Protein AF-A0A9N9DTC1-F1 (afdb_monomer_lite)

Sequence (85 aa):
YIPREEREKRLRQWAIDYGEDPDKFMTIYRDRIMSDADIIDFARDQNLDPEELMDMSRRERLISEDIYLREWEDEGIPRSYVYNG

pLDDT: mean 75.12, std 8.97, range [50.34, 93.06]

Foldseek 3Di:
DQDPVNVLVVQLVVCVVVVHHSVVSVVVLVVVLVVLLVLVVVCVVVVHDSVVVDPDDPVVSVVSVVVNQVVCVVVVHHSCVVVVD

Radius of gyration: 13.86 Å; chains: 1; bounding box: 35×18×36 Å

Secondary structure (DSSP, 8-state):
---HHHHHHHHHHHHHHTT--HHHHHHHHHHHHHHHHHHHHHHHHHT--HHHH--S-HHHHHHHHHHHHHHHHHTT--HHHHHH-

Structure (mmCIF, N/CA/C/O backbone):
data_AF-A0A9N9DTC1-F1
#
_entry.id   AF-A0A9N9DTC1-F1
#
loop_
_atom_site.group_PDB
_atom_site.id
_atom_site.type_symbol
_atom_site.label_atom_id
_atom_site.label_alt_id
_atom_site.label_comp_id
_atom_site.label_asym_id
_atom_site.label_entity_id
_atom_site.label_seq_id
_atom_site.pdbx_PDB_ins_code
_atom_site.Cartn_x
_atom_site.Cartn_y
_atom_site.Cartn_z
_atom_site.occupancy
_atom_site.B_iso_or_equiv
_atom_site.auth_seq_id
_atom_site.auth_comp_id
_atom_site.auth_asym_id
_atom_site.auth_atom_id
_atom_site.pdbx_PDB_model_num
ATOM 1 N N . TYR A 1 1 ? 11.549 -10.566 8.978 1.00 58.31 1 TYR A N 1
ATOM 2 C CA . TYR A 1 1 ? 11.452 -9.109 8.795 1.00 58.31 1 TYR A CA 1
ATOM 3 C C . TYR A 1 1 ? 12.174 -8.758 7.503 1.00 58.31 1 TYR A C 1
ATOM 5 O O . TYR A 1 1 ? 13.326 -9.145 7.359 1.00 58.31 1 TYR A O 1
ATOM 13 N N . ILE A 1 2 ? 11.482 -8.164 6.530 1.00 65.50 2 ILE A N 1
ATOM 14 C CA . ILE A 1 2 ? 12.112 -7.640 5.309 1.00 65.50 2 ILE A CA 1
ATOM 15 C C . ILE A 1 2 ? 12.108 -6.117 5.475 1.00 65.50 2 ILE A C 1
ATOM 17 O O . ILE A 1 2 ? 11.007 -5.570 5.597 1.00 65.50 2 ILE A O 1
ATOM 21 N N . PRO A 1 3 ? 13.281 -5.458 5.516 1.00 76.38 3 PRO A N 1
ATOM 22 C CA . PRO A 1 3 ? 13.370 -4.008 5.672 1.00 76.38 3 PRO A CA 1
ATOM 23 C C . PRO A 1 3 ? 12.589 -3.276 4.580 1.00 76.38 3 PRO A C 1
ATOM 25 O O . PRO A 1 3 ? 12.511 -3.766 3.450 1.00 76.38 3 PRO A O 1
ATOM 28 N N . ARG A 1 4 ? 12.048 -2.096 4.896 1.00 73.00 4 ARG A N 1
ATOM 29 C CA . ARG A 1 4 ? 11.304 -1.248 3.952 1.00 73.00 4 ARG A CA 1
ATOM 30 C C . ARG A 1 4 ? 12.010 -1.093 2.602 1.00 73.00 4 ARG A C 1
ATOM 32 O O . ARG A 1 4 ? 11.401 -1.353 1.569 1.00 73.00 4 ARG A O 1
ATOM 39 N N . GLU A 1 5 ? 13.300 -0.762 2.618 1.00 78.00 5 GLU A N 1
ATOM 40 C CA . GLU A 1 5 ? 14.110 -0.592 1.402 1.00 78.00 5 GLU A CA 1
ATOM 41 C C . GLU A 1 5 ? 14.116 -1.844 0.515 1.00 78.00 5 GLU A C 1
ATOM 43 O O . GLU A 1 5 ? 13.994 -1.759 -0.706 1.00 78.00 5 GLU A O 1
ATOM 48 N N . GLU A 1 6 ? 14.194 -3.026 1.123 1.00 77.88 6 GLU A N 1
ATOM 49 C CA . GLU A 1 6 ? 14.213 -4.301 0.408 1.00 77.88 6 GLU A CA 1
ATOM 50 C C . GLU A 1 6 ? 12.829 -4.638 -0.180 1.00 77.88 6 GLU A C 1
ATOM 52 O O . GLU A 1 6 ? 12.741 -5.273 -1.233 1.00 77.88 6 GLU A O 1
ATOM 57 N N . ARG A 1 7 ? 11.734 -4.178 0.446 1.00 75.56 7 ARG A N 1
ATOM 58 C CA . ARG A 1 7 ? 10.377 -4.290 -0.122 1.00 75.56 7 ARG A CA 1
ATOM 59 C C . ARG A 1 7 ? 10.192 -3.350 -1.309 1.00 75.56 7 ARG A C 1
ATOM 61 O O . ARG A 1 7 ? 9.768 -3.799 -2.371 1.00 75.56 7 ARG A O 1
ATOM 68 N N . GLU A 1 8 ? 10.543 -2.074 -1.148 1.00 82.62 8 GLU A N 1
ATOM 69 C CA . GLU A 1 8 ? 10.434 -1.072 -2.215 1.00 82.62 8 GLU A CA 1
ATOM 70 C C . GLU A 1 8 ? 11.278 -1.473 -3.431 1.00 82.62 8 GLU A C 1
ATOM 72 O O . GLU A 1 8 ? 10.821 -1.371 -4.568 1.00 82.62 8 GLU A O 1
ATOM 77 N N . LYS A 1 9 ? 12.475 -2.029 -3.208 1.00 86.88 9 LYS A N 1
ATOM 78 C CA . LYS A 1 9 ? 13.328 -2.554 -4.280 1.00 86.88 9 LYS A CA 1
ATOM 79 C C . LYS A 1 9 ? 12.669 -3.697 -5.054 1.00 86.88 9 LYS A C 1
ATOM 81 O O . LYS A 1 9 ? 12.772 -3.731 -6.276 1.00 86.88 9 LYS A O 1
ATOM 86 N N . ARG A 1 10 ? 11.973 -4.616 -4.375 1.00 84.62 10 ARG A N 1
ATOM 87 C CA . ARG A 1 10 ? 11.245 -5.719 -5.032 1.00 84.62 10 ARG A CA 1
ATOM 88 C C . ARG A 1 10 ? 10.053 -5.226 -5.843 1.00 84.62 10 ARG A C 1
ATOM 90 O O . ARG A 1 10 ? 9.844 -5.726 -6.940 1.00 84.62 10 ARG A O 1
ATOM 97 N N . LEU A 1 11 ? 9.305 -4.249 -5.333 1.00 81.69 11 LEU A N 1
ATOM 98 C CA . LEU A 1 11 ? 8.182 -3.638 -6.052 1.00 81.69 11 LEU A CA 1
ATOM 99 C C . LEU A 1 11 ? 8.658 -2.872 -7.289 1.00 81.69 11 LEU A C 1
ATOM 101 O O . LEU A 1 11 ? 8.110 -3.045 -8.372 1.00 81.69 11 LEU A O 1
ATOM 105 N N . ARG A 1 12 ? 9.738 -2.096 -7.152 1.00 87.69 12 ARG A N 1
ATOM 106 C CA . ARG A 1 12 ? 10.391 -1.426 -8.284 1.00 87.69 12 ARG A CA 1
ATOM 107 C C . ARG A 1 12 ? 10.902 -2.432 -9.315 1.00 87.69 12 ARG A C 1
ATOM 109 O O . ARG A 1 12 ? 10.717 -2.212 -10.503 1.00 87.69 12 ARG A O 1
ATOM 116 N N . GLN A 1 13 ? 11.503 -3.543 -8.881 1.00 86.69 13 GLN A N 1
ATOM 117 C CA . GLN A 1 13 ? 11.937 -4.605 -9.794 1.00 86.69 13 GLN A CA 1
ATOM 118 C C . GLN A 1 13 ? 10.750 -5.254 -10.514 1.00 86.69 13 GLN A C 1
ATOM 120 O O . GLN A 1 13 ? 10.824 -5.470 -11.716 1.00 86.69 13 GLN A O 1
ATOM 125 N N . TRP A 1 14 ? 9.644 -5.501 -9.809 1.00 84.44 14 TRP A N 1
ATOM 126 C CA . TRP A 1 14 ? 8.418 -6.005 -10.422 1.00 84.44 14 TRP A CA 1
ATOM 127 C C . TRP A 1 14 ? 7.900 -5.044 -11.497 1.00 84.44 14 TRP A C 1
ATOM 129 O O . TRP A 1 14 ? 7.597 -5.483 -12.597 1.00 84.44 14 TRP A O 1
ATOM 139 N N . ALA A 1 15 ? 7.878 -3.733 -11.239 1.00 82.62 15 ALA A N 1
ATOM 140 C CA . ALA A 1 15 ? 7.488 -2.754 -12.254 1.00 82.62 15 ALA A CA 1
ATOM 141 C C . ALA A 1 15 ? 8.358 -2.869 -13.522 1.00 82.62 15 ALA A C 1
ATOM 143 O O . ALA A 1 15 ? 7.823 -2.969 -14.624 1.00 82.62 15 ALA A O 1
ATOM 144 N N . ILE A 1 16 ? 9.684 -2.976 -13.362 1.00 90.31 16 ILE A N 1
ATOM 145 C CA . ILE A 1 16 ? 10.625 -3.175 -14.480 1.00 90.31 16 ILE A CA 1
ATOM 146 C C . ILE A 1 16 ? 10.314 -4.463 -15.248 1.00 90.31 16 ILE A C 1
ATOM 148 O O . ILE A 1 16 ? 10.247 -4.442 -16.477 1.00 90.31 16 ILE A O 1
ATOM 152 N N . ASP A 1 17 ? 10.117 -5.574 -14.538 1.00 88.75 17 ASP A N 1
ATOM 153 C CA . ASP A 1 17 ? 9.884 -6.893 -15.137 1.00 88.75 17 ASP A CA 1
ATOM 154 C C . ASP A 1 17 ? 8.602 -6.926 -15.992 1.00 88.75 17 ASP A C 1
ATOM 156 O O . ASP A 1 17 ? 8.505 -7.711 -16.937 1.00 88.75 17 ASP A O 1
ATOM 160 N N . TYR A 1 18 ? 7.638 -6.055 -15.686 1.00 85.31 18 TYR A N 1
ATOM 161 C CA . TYR A 1 18 ? 6.366 -5.920 -16.399 1.00 85.31 18 TYR A CA 1
ATOM 162 C C . TYR A 1 18 ? 6.340 -4.731 -17.376 1.00 85.31 18 TYR A C 1
ATOM 164 O O . TYR A 1 18 ? 5.316 -4.480 -18.008 1.00 85.31 18 TYR A O 1
ATOM 172 N N . GLY A 1 19 ? 7.469 -4.035 -17.559 1.00 87.88 19 GLY A N 1
ATOM 173 C CA . GLY A 1 19 ? 7.597 -2.919 -18.501 1.00 87.88 19 GLY A CA 1
ATOM 174 C C . GLY A 1 19 ? 6.938 -1.617 -18.039 1.00 87.88 19 GLY A C 1
ATOM 175 O O . GLY A 1 19 ? 6.719 -0.724 -18.857 1.00 87.88 19 GLY A O 1
ATOM 176 N N . GLU A 1 20 ? 6.629 -1.504 -16.751 1.00 86.31 20 GLU A N 1
ATOM 177 C CA . GLU A 1 20 ? 6.110 -0.293 -16.121 1.00 86.31 20 GLU A CA 1
ATOM 178 C C . GLU A 1 20 ? 7.258 0.612 -15.652 1.00 86.31 20 GLU A C 1
ATOM 180 O O . GLU A 1 20 ? 8.348 0.154 -15.294 1.00 86.31 20 GLU A O 1
ATOM 185 N N . ASP A 1 21 ? 7.008 1.922 -15.613 1.00 93.06 21 ASP A N 1
ATOM 186 C CA . ASP A 1 21 ? 7.950 2.865 -15.010 1.00 93.06 21 ASP A CA 1
ATOM 187 C C . ASP A 1 21 ? 7.964 2.665 -13.480 1.00 93.06 21 ASP A C 1
ATOM 189 O O . ASP A 1 21 ? 6.909 2.788 -12.850 1.00 93.06 21 ASP A O 1
ATOM 193 N N . PRO A 1 22 ? 9.119 2.364 -12.855 1.00 87.81 22 PRO A N 1
ATOM 194 C CA . PRO A 1 22 ? 9.165 2.021 -11.438 1.00 87.81 22 PRO A CA 1
ATOM 195 C C . PRO A 1 22 ? 8.765 3.175 -10.526 1.00 87.81 22 PRO A C 1
ATOM 197 O O . PRO A 1 22 ? 8.159 2.938 -9.486 1.00 87.81 22 PRO A O 1
ATOM 200 N N . ASP A 1 23 ? 9.110 4.415 -10.873 1.00 88.81 23 ASP A N 1
ATOM 201 C CA . ASP A 1 23 ? 8.802 5.569 -10.030 1.00 88.81 23 ASP A CA 1
ATOM 202 C C . ASP A 1 23 ? 7.313 5.912 -10.126 1.00 88.81 23 ASP A C 1
ATOM 204 O O . ASP A 1 23 ? 6.651 6.069 -9.099 1.00 88.81 23 ASP A O 1
ATOM 208 N N . LYS A 1 24 ? 6.755 5.914 -11.341 1.00 84.69 24 LYS A N 1
ATOM 209 C CA . LYS A 1 24 ? 5.318 6.087 -11.581 1.00 84.69 24 LYS A CA 1
ATOM 210 C C . LYS A 1 24 ? 4.503 4.969 -10.934 1.00 84.69 24 LYS A C 1
ATOM 212 O O . LYS A 1 24 ? 3.473 5.248 -10.322 1.00 84.69 24 LYS A O 1
ATOM 217 N N . PHE A 1 25 ? 4.970 3.725 -11.038 1.00 81.50 25 PHE A N 1
ATOM 218 C CA . PHE A 1 25 ? 4.361 2.577 -10.375 1.00 81.50 25 PHE A CA 1
ATOM 219 C C . PHE A 1 25 ? 4.349 2.780 -8.864 1.00 81.50 25 PHE A C 1
ATOM 221 O O . PHE A 1 25 ? 3.295 2.662 -8.258 1.00 81.50 25 PHE A O 1
ATOM 228 N N . MET A 1 26 ? 5.478 3.154 -8.255 1.00 83.06 26 MET A N 1
ATOM 229 C CA . MET A 1 26 ? 5.550 3.391 -6.810 1.00 83.06 26 MET A CA 1
ATOM 230 C C . MET A 1 26 ? 4.633 4.530 -6.343 1.00 83.06 26 MET A C 1
ATOM 232 O O . MET A 1 26 ? 4.063 4.425 -5.258 1.00 83.06 26 MET A O 1
ATOM 236 N N . THR A 1 27 ? 4.460 5.593 -7.138 1.00 82.56 27 THR A N 1
ATOM 237 C CA . THR A 1 27 ? 3.500 6.669 -6.836 1.00 82.56 27 THR A CA 1
ATOM 238 C C . THR A 1 27 ? 2.064 6.153 -6.857 1.00 82.56 27 THR A C 1
ATOM 240 O O . THR A 1 27 ? 1.365 6.276 -5.857 1.00 82.56 27 THR A O 1
ATOM 243 N N . ILE A 1 28 ? 1.653 5.499 -7.949 1.00 73.56 28 ILE A N 1
ATOM 244 C CA . ILE A 1 28 ? 0.302 4.929 -8.082 1.00 73.56 28 ILE A CA 1
ATOM 245 C C . ILE A 1 28 ? 0.046 3.891 -6.989 1.00 73.56 28 ILE A C 1
ATOM 247 O O . ILE A 1 28 ? -1.035 3.839 -6.416 1.00 73.56 28 ILE A O 1
ATOM 251 N N . TYR A 1 29 ? 1.047 3.069 -6.692 1.00 76.56 29 TYR A N 1
ATOM 252 C CA . TYR A 1 29 ? 0.972 2.025 -5.687 1.00 76.56 29 TYR A CA 1
ATOM 253 C C . TYR A 1 29 ? 0.741 2.601 -4.285 1.00 76.56 29 TYR A C 1
ATOM 255 O O . TYR A 1 29 ? -0.094 2.093 -3.544 1.00 76.56 29 TYR A O 1
ATOM 263 N N . ARG A 1 30 ? 1.425 3.697 -3.938 1.00 74.62 30 ARG A N 1
ATOM 264 C CA . ARG A 1 30 ? 1.223 4.394 -2.662 1.00 74.62 30 ARG A CA 1
ATOM 265 C C . ARG A 1 30 ? -0.150 5.061 -2.584 1.00 74.62 30 ARG A C 1
ATOM 267 O O . ARG A 1 30 ? -0.842 4.883 -1.587 1.00 74.62 30 ARG A O 1
ATOM 274 N N . ASP A 1 31 ? -0.551 5.776 -3.632 1.00 74.19 31 ASP A N 1
ATOM 275 C CA . ASP A 1 31 ? -1.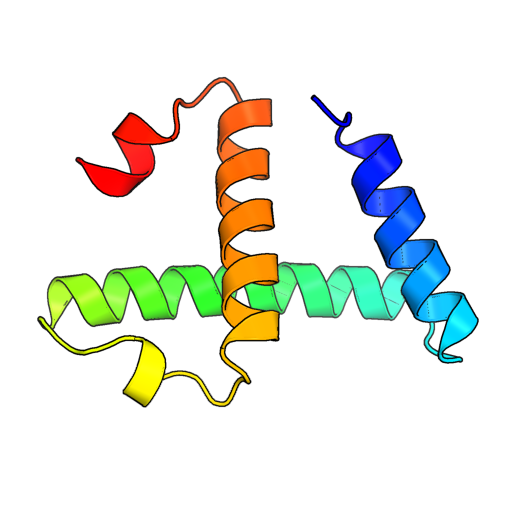863 6.433 -3.690 1.00 74.19 31 ASP A CA 1
ATOM 276 C C . ASP A 1 31 ? -2.997 5.402 -3.580 1.00 74.19 31 ASP A C 1
ATOM 278 O O . ASP A 1 31 ? -3.995 5.623 -2.894 1.00 74.19 31 ASP A O 1
ATOM 282 N N . ARG A 1 32 ? -2.814 4.234 -4.207 1.00 71.44 32 ARG A N 1
ATOM 283 C CA . ARG A 1 32 ? -3.758 3.119 -4.147 1.00 71.44 32 ARG A CA 1
ATOM 284 C C . ARG A 1 32 ? -3.804 2.469 -2.768 1.00 71.44 32 ARG A C 1
ATOM 286 O O . ARG A 1 32 ? -4.900 2.236 -2.290 1.00 71.44 32 ARG A O 1
ATOM 293 N N . ILE A 1 33 ? -2.668 2.265 -2.092 1.00 71.44 33 ILE A N 1
ATOM 294 C CA . ILE A 1 33 ? -2.651 1.793 -0.694 1.00 71.44 33 ILE A CA 1
ATOM 295 C C . ILE A 1 33 ? -3.454 2.725 0.217 1.00 71.44 33 ILE A C 1
ATOM 297 O O . ILE A 1 33 ? -4.223 2.245 1.045 1.00 71.44 33 ILE A O 1
ATOM 301 N N . MET A 1 34 ? 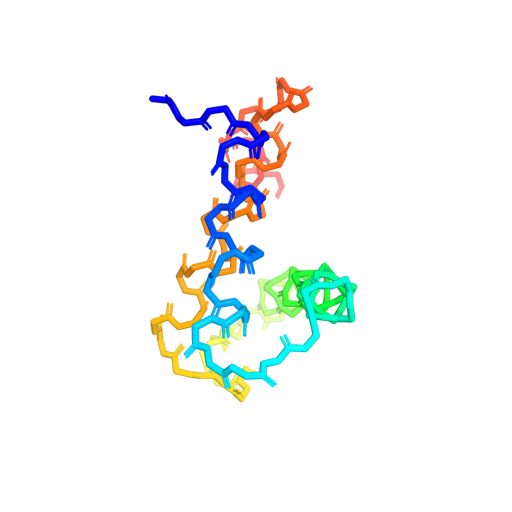-3.291 4.043 0.070 1.00 68.38 34 MET A N 1
ATOM 302 C CA . MET A 1 34 ? -4.039 5.013 0.875 1.00 68.38 34 MET A CA 1
ATOM 303 C C . MET A 1 34 ? -5.540 4.935 0.587 1.00 68.38 34 MET A C 1
ATOM 305 O O . MET A 1 34 ? -6.336 4.837 1.515 1.00 68.38 34 MET A O 1
ATOM 309 N N . SER A 1 35 ? -5.921 4.892 -0.693 1.00 70.75 35 SER A N 1
ATOM 310 C CA . SER A 1 35 ? -7.324 4.728 -1.083 1.00 70.75 35 SER A CA 1
ATOM 311 C C . SER A 1 35 ? -7.914 3.389 -0.622 1.00 70.75 35 SER A C 1
ATOM 313 O O . SER A 1 35 ? -9.089 3.336 -0.272 1.00 70.75 35 SER A O 1
ATOM 315 N N . ASP A 1 36 ? -7.132 2.309 -0.634 1.00 68.44 36 ASP A N 1
ATOM 316 C CA . ASP A 1 36 ? -7.561 0.983 -0.183 1.00 68.44 36 ASP A CA 1
ATOM 317 C C . ASP A 1 36 ? -7.769 0.973 1.339 1.00 68.44 36 ASP A C 1
ATOM 319 O O . ASP A 1 36 ? -8.751 0.404 1.816 1.00 68.44 36 ASP A O 1
ATOM 323 N N . ALA A 1 37 ? -6.886 1.630 2.100 1.00 69.38 37 ALA A N 1
ATOM 324 C CA . ALA A 1 37 ? -7.034 1.797 3.545 1.00 69.38 37 ALA A CA 1
ATOM 325 C C . ALA A 1 37 ? -8.312 2.577 3.892 1.00 69.38 37 ALA A C 1
ATOM 327 O O . ALA A 1 37 ? -9.083 2.128 4.740 1.00 69.38 37 ALA A O 1
ATOM 328 N N . ASP A 1 38 ? -8.594 3.662 3.164 1.00 75.81 38 ASP A N 1
ATOM 329 C CA . ASP A 1 38 ? -9.833 4.432 3.324 1.00 75.81 38 ASP A CA 1
ATOM 330 C C . ASP A 1 38 ? -11.080 3.573 3.041 1.00 75.81 38 ASP A C 1
ATOM 332 O O . ASP A 1 38 ? -12.084 3.683 3.745 1.00 75.81 38 ASP A O 1
ATOM 336 N N . ILE A 1 39 ? -11.029 2.681 2.042 1.00 76.31 39 ILE A N 1
ATOM 337 C CA . ILE A 1 39 ? -12.132 1.752 1.741 1.00 76.31 39 ILE A CA 1
ATOM 338 C C . ILE A 1 39 ? -12.300 0.710 2.853 1.00 76.31 39 ILE A C 1
ATOM 340 O O . ILE A 1 39 ? -13.435 0.371 3.183 1.00 76.31 39 ILE A O 1
ATOM 344 N N . ILE A 1 40 ? -11.211 0.200 3.441 1.00 72.44 40 ILE A N 1
ATOM 345 C CA . ILE A 1 40 ? -11.276 -0.743 4.572 1.00 72.44 40 ILE A CA 1
ATOM 346 C C . ILE A 1 40 ? -11.913 -0.072 5.789 1.00 72.4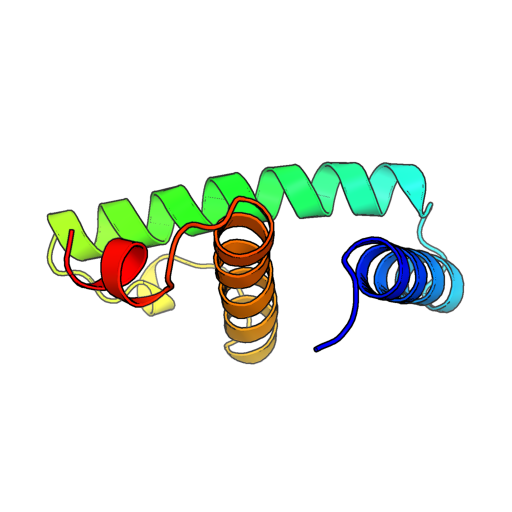4 40 ILE A C 1
ATOM 348 O O . ILE A 1 40 ? -12.836 -0.639 6.381 1.00 72.44 40 ILE A O 1
ATOM 352 N N . ASP A 1 41 ? -11.461 1.132 6.138 1.00 76.44 41 ASP A N 1
ATOM 353 C CA . ASP A 1 41 ? -12.012 1.899 7.256 1.00 76.44 41 ASP A CA 1
ATOM 354 C C . ASP A 1 41 ? -13.490 2.233 7.017 1.00 76.44 41 ASP A C 1
ATOM 356 O O . ASP A 1 41 ? -14.329 2.008 7.891 1.00 76.44 41 ASP A O 1
ATOM 360 N N . PHE A 1 42 ? -13.838 2.663 5.803 1.00 79.38 42 PHE A N 1
ATOM 361 C CA . PHE A 1 42 ? -15.223 2.909 5.410 1.00 79.38 42 PHE A CA 1
ATOM 362 C C . PHE A 1 42 ? -16.086 1.642 5.494 1.00 79.38 42 PHE A C 1
ATOM 364 O O . PHE A 1 42 ? -17.196 1.681 6.025 1.00 79.38 42 PHE A O 1
ATOM 371 N N . ALA A 1 43 ? -15.590 0.506 4.998 1.00 82.88 43 ALA A N 1
ATOM 372 C CA . ALA A 1 43 ? -16.297 -0.769 5.056 1.00 82.88 43 ALA A CA 1
ATOM 373 C C . ALA A 1 43 ? -16.556 -1.196 6.506 1.00 82.88 43 ALA A C 1
ATOM 375 O O . ALA A 1 43 ? -17.669 -1.611 6.828 1.00 82.88 43 ALA A O 1
ATOM 376 N N . ARG A 1 44 ? -15.567 -1.029 7.396 1.00 80.12 44 ARG A N 1
ATOM 377 C CA . ARG A 1 44 ? -15.719 -1.281 8.835 1.00 80.12 44 ARG A CA 1
ATOM 378 C C . ARG A 1 44 ? -16.807 -0.393 9.436 1.00 80.12 44 ARG A C 1
ATOM 380 O O . ARG A 1 44 ? -17.712 -0.911 10.088 1.00 80.12 44 ARG A O 1
ATOM 387 N N . ASP A 1 45 ? -16.749 0.912 9.186 1.00 84.69 45 ASP A N 1
ATOM 388 C CA . ASP A 1 45 ? -17.700 1.884 9.736 1.00 84.69 45 ASP A CA 1
ATOM 389 C C . ASP A 1 45 ? -19.136 1.635 9.253 1.00 84.69 45 ASP A C 1
ATOM 391 O O . ASP A 1 45 ? -20.097 1.861 9.989 1.00 84.69 45 ASP A O 1
ATOM 395 N N . GLN A 1 46 ? -19.292 1.147 8.021 1.00 87.69 46 GLN A N 1
ATOM 396 C CA . GLN A 1 46 ? -20.590 0.816 7.431 1.00 87.69 46 GLN A CA 1
ATOM 397 C C . GLN A 1 46 ? -21.009 -0.650 7.639 1.00 87.69 46 GLN A C 1
ATOM 399 O O . GLN A 1 46 ? -22.098 -1.034 7.210 1.00 87.69 46 GLN A O 1
ATOM 404 N N . ASN A 1 47 ? -20.181 -1.471 8.299 1.00 86.56 47 ASN A N 1
ATOM 405 C CA . ASN A 1 47 ? -20.364 -2.920 8.433 1.00 86.56 47 ASN A CA 1
ATOM 406 C C . ASN A 1 47 ? -20.634 -3.612 7.075 1.00 86.56 47 ASN A C 1
ATOM 408 O O . ASN A 1 47 ? -21.523 -4.458 6.946 1.00 86.56 47 ASN A O 1
ATOM 412 N N . LEU A 1 48 ? -19.879 -3.203 6.055 1.00 85.19 48 LEU A N 1
ATOM 413 C CA . LEU A 1 48 ? -19.875 -3.761 4.705 1.00 85.19 48 LEU A CA 1
ATOM 414 C C . LEU A 1 48 ? -18.682 -4.700 4.533 1.00 85.19 48 LEU A C 1
ATOM 416 O O . LEU A 1 48 ? -17.679 -4.577 5.236 1.00 85.19 48 LEU A O 1
ATOM 420 N N . ASP A 1 49 ? -18.773 -5.617 3.573 1.00 81.12 49 ASP A N 1
ATOM 421 C CA . ASP A 1 49 ? -17.612 -6.399 3.165 1.00 81.12 49 ASP A CA 1
ATOM 422 C C . ASP A 1 49 ? -16.712 -5.529 2.269 1.00 81.12 49 ASP A C 1
ATOM 424 O O . ASP A 1 49 ? -17.141 -5.126 1.183 1.00 81.12 49 ASP A O 1
ATOM 428 N N . PRO A 1 50 ? -15.455 -5.245 2.661 1.00 72.44 50 PRO A N 1
ATOM 429 C CA . PRO A 1 50 ? -14.543 -4.518 1.793 1.00 72.44 50 PRO A CA 1
ATOM 430 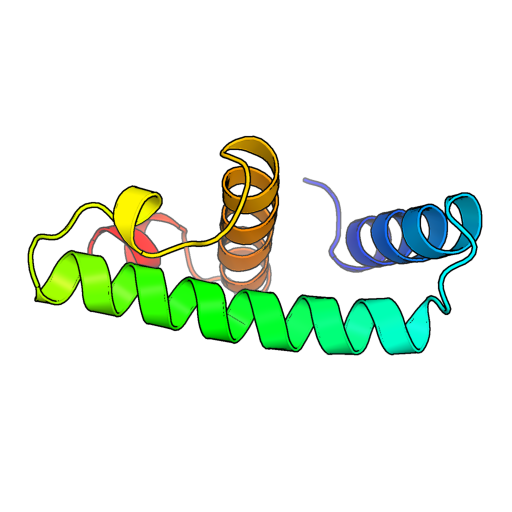C C . PRO A 1 50 ? -14.255 -5.271 0.479 1.00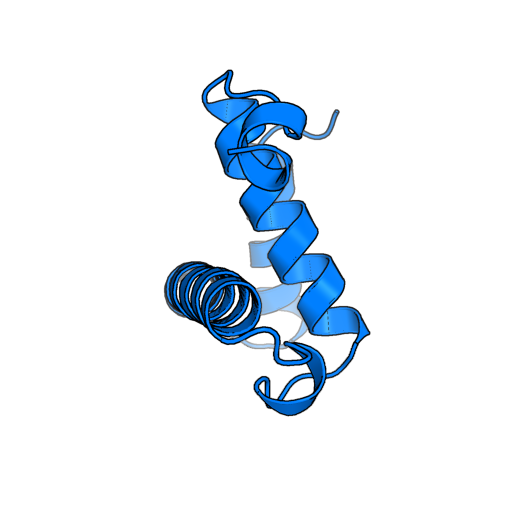 72.44 50 PRO A C 1
ATOM 432 O O . PRO A 1 50 ? -13.733 -4.666 -0.452 1.00 72.44 50 PRO A O 1
ATOM 435 N N . GLU A 1 51 ? -14.549 -6.580 0.373 1.00 71.94 51 GLU A N 1
ATOM 436 C CA . GLU A 1 51 ? -14.401 -7.350 -0.880 1.00 71.94 51 GLU A CA 1
ATOM 437 C C . GLU A 1 51 ? -15.435 -6.923 -1.922 1.00 71.94 51 GLU A C 1
ATOM 439 O O . GLU A 1 51 ? -15.145 -6.964 -3.113 1.00 71.94 51 GLU A O 1
ATOM 444 N N . GLU A 1 52 ? -16.608 -6.458 -1.491 1.00 78.38 52 GLU A N 1
ATOM 445 C CA . GLU A 1 52 ? -17.659 -5.970 -2.390 1.00 78.38 52 GLU A CA 1
ATOM 446 C C . GLU A 1 52 ? -17.410 -4.530 -2.864 1.00 78.38 52 GLU A C 1
ATOM 448 O O . GLU A 1 52 ? -18.019 -4.084 -3.837 1.00 78.38 52 GLU A O 1
ATOM 453 N N . LEU A 1 53 ? -16.516 -3.798 -2.189 1.00 74.25 53 LEU A N 1
ATOM 454 C CA . LEU A 1 53 ? -16.229 -2.385 -2.457 1.00 74.25 53 LEU A CA 1
ATOM 455 C C . LEU A 1 53 ? -14.950 -2.157 -3.269 1.00 74.25 53 LEU A C 1
ATOM 457 O O . LEU A 1 53 ? -14.761 -1.069 -3.813 1.00 74.25 53 LEU A O 1
ATOM 461 N N . MET A 1 54 ? -14.072 -3.156 -3.358 1.00 71.62 54 MET A N 1
ATOM 462 C CA . MET A 1 54 ? -12.804 -3.043 -4.075 1.00 71.62 54 MET A CA 1
ATOM 463 C C . MET A 1 54 ? -12.869 -3.733 -5.435 1.00 71.62 54 MET A C 1
ATOM 465 O O . MET A 1 54 ? -13.114 -4.933 -5.524 1.00 71.62 54 MET A O 1
ATOM 469 N N . ASP A 1 55 ? -12.540 -2.998 -6.497 1.00 65.56 55 ASP A N 1
ATOM 470 C CA . ASP A 1 55 ? -12.310 -3.566 -7.831 1.00 65.56 55 ASP A CA 1
ATOM 471 C C . ASP A 1 55 ? -10.889 -4.160 -7.913 1.00 65.56 55 ASP A C 1
ATOM 473 O O . ASP A 1 55 ? -9.981 -3.621 -8.555 1.00 65.56 55 ASP A O 1
ATOM 477 N N . MET A 1 56 ? -10.653 -5.222 -7.136 1.00 64.50 56 MET A N 1
ATOM 478 C CA . MET A 1 56 ? -9.365 -5.911 -7.031 1.00 64.50 56 MET A CA 1
ATOM 479 C C . MET A 1 56 ? -9.534 -7.413 -6.858 1.00 64.50 56 MET A C 1
ATOM 481 O O . MET A 1 56 ? -10.468 -7.901 -6.221 1.00 64.50 56 MET A O 1
ATOM 485 N N . SER A 1 57 ? -8.556 -8.172 -7.348 1.00 67.44 57 SER A N 1
ATOM 486 C CA . SER A 1 57 ? -8.459 -9.575 -6.971 1.00 67.44 57 SER A CA 1
ATOM 487 C C . SER A 1 57 ? -8.118 -9.700 -5.480 1.00 67.44 57 SER A C 1
ATOM 489 O O . SER A 1 57 ? -7.338 -8.922 -4.924 1.00 67.44 57 SER A O 1
ATOM 491 N N . ARG A 1 58 ? -8.614 -10.760 -4.828 1.00 64.12 58 ARG A N 1
ATOM 492 C CA . ARG A 1 58 ? -8.277 -11.098 -3.429 1.00 64.12 58 ARG A CA 1
ATOM 493 C C . ARG A 1 58 ? -6.764 -11.094 -3.155 1.00 64.12 58 ARG A C 1
ATOM 495 O O . ARG A 1 58 ? -6.328 -10.802 -2.046 1.00 64.12 58 ARG A O 1
ATOM 502 N N . ARG A 1 59 ? -5.953 -11.424 -4.168 1.00 57.28 59 ARG A N 1
ATOM 503 C CA . ARG A 1 59 ? -4.488 -11.428 -4.088 1.00 57.28 59 ARG A CA 1
ATOM 504 C C . ARG A 1 59 ? -3.904 -10.018 -4.001 1.00 57.28 59 ARG A C 1
ATOM 506 O O . ARG A 1 59 ? -3.006 -9.814 -3.194 1.00 57.28 59 ARG A O 1
ATOM 513 N N . GLU A 1 60 ? -4.380 -9.084 -4.818 1.00 67.50 60 GLU A N 1
ATOM 514 C CA . GLU A 1 60 ? -3.923 -7.687 -4.796 1.00 67.50 60 GLU A CA 1
ATOM 515 C C . GLU A 1 60 ? -4.276 -7.033 -3.463 1.00 67.50 60 GLU A C 1
ATOM 517 O O . GLU A 1 60 ? -3.407 -6.429 -2.842 1.00 67.50 60 GLU A O 1
ATOM 522 N N . ARG A 1 61 ? -5.483 -7.293 -2.946 1.00 68.38 61 ARG A N 1
ATOM 523 C CA . ARG A 1 61 ? -5.906 -6.770 -1.643 1.00 68.38 61 ARG A CA 1
ATOM 524 C C . ARG A 1 61 ? -5.008 -7.221 -0.492 1.00 68.38 61 ARG A C 1
ATOM 526 O O . ARG A 1 61 ? -4.570 -6.398 0.299 1.00 68.38 61 ARG A O 1
ATOM 533 N N . LEU A 1 62 ? -4.691 -8.516 -0.415 1.00 66.25 62 LEU A N 1
ATOM 534 C CA . LEU A 1 62 ? -3.812 -9.053 0.633 1.00 66.25 62 LEU A CA 1
ATOM 535 C C . LEU A 1 62 ? -2.382 -8.494 0.547 1.00 66.25 62 LEU A C 1
ATOM 537 O O . LEU A 1 62 ? -1.700 -8.393 1.564 1.00 66.25 62 LEU A O 1
ATOM 541 N N . ILE A 1 63 ? -1.919 -8.145 -0.657 1.00 68.31 63 ILE A N 1
ATOM 542 C CA . ILE A 1 63 ? -0.611 -7.514 -0.866 1.00 68.31 63 ILE A CA 1
ATOM 543 C C . ILE A 1 63 ? -0.651 -6.044 -0.420 1.00 68.31 63 ILE A C 1
ATOM 545 O O . ILE A 1 63 ? 0.260 -5.623 0.295 1.00 68.31 63 ILE A O 1
ATOM 549 N N . SER A 1 64 ? -1.702 -5.295 -0.779 1.00 69.06 64 SER A N 1
ATOM 550 C CA . SER A 1 64 ? -1.916 -3.915 -0.316 1.00 69.06 64 SER A CA 1
ATOM 551 C C . SER A 1 64 ? -2.018 -3.846 1.213 1.00 69.06 64 SER A C 1
ATOM 553 O O . SER A 1 64 ? -1.292 -3.076 1.836 1.00 69.06 64 SER A O 1
ATOM 555 N N . GLU A 1 65 ? -2.847 -4.695 1.830 1.00 71.50 65 GLU A N 1
ATOM 556 C CA . GLU A 1 65 ? -3.075 -4.729 3.282 1.00 71.50 65 GLU A CA 1
ATOM 557 C C . GLU A 1 65 ? -1.805 -5.106 4.062 1.00 71.50 65 GLU A C 1
ATOM 559 O O . GLU A 1 65 ? -1.438 -4.425 5.019 1.00 71.50 65 GLU A O 1
ATOM 564 N N . ASP A 1 66 ? -1.068 -6.142 3.640 1.00 72.12 66 ASP A N 1
ATOM 565 C CA . ASP A 1 66 ? 0.187 -6.517 4.306 1.00 72.12 66 ASP A CA 1
ATOM 566 C C . ASP A 1 66 ? 1.264 -5.434 4.155 1.00 72.12 66 ASP A C 1
ATOM 568 O O . ASP A 1 66 ? 2.104 -5.286 5.040 1.00 72.12 66 ASP A O 1
ATOM 572 N N . ILE A 1 67 ? 1.253 -4.656 3.069 1.00 70.56 67 ILE A N 1
ATOM 573 C CA . ILE A 1 67 ? 2.184 -3.536 2.910 1.00 70.56 67 ILE A CA 1
ATOM 574 C C . ILE A 1 67 ? 1.775 -2.351 3.781 1.00 70.56 67 ILE A C 1
ATOM 576 O O . ILE A 1 67 ? 2.641 -1.852 4.496 1.00 70.56 67 ILE A O 1
ATOM 580 N N . TYR A 1 68 ? 0.494 -1.976 3.799 1.00 71.62 68 TYR A N 1
ATOM 581 C CA . TYR A 1 68 ? -0.042 -0.944 4.689 1.00 71.62 68 TYR A CA 1
ATOM 582 C C . TYR A 1 68 ? 0.317 -1.243 6.147 1.00 71.62 68 TYR A C 1
ATOM 584 O O . TYR A 1 68 ? 1.017 -0.467 6.790 1.00 71.62 68 TYR A O 1
ATOM 592 N N . LEU A 1 69 ? -0.037 -2.428 6.652 1.00 71.62 69 LEU A N 1
ATOM 593 C CA . LEU A 1 69 ? 0.271 -2.834 8.027 1.00 71.62 69 LEU A CA 1
ATOM 594 C C . LEU A 1 69 ? 1.763 -2.775 8.352 1.00 71.62 69 LEU A C 1
ATOM 596 O O . LEU A 1 69 ? 2.143 -2.435 9.469 1.00 71.62 69 LEU A O 1
ATOM 600 N N . ARG A 1 70 ? 2.618 -3.131 7.391 1.00 72.19 70 ARG A N 1
ATOM 601 C CA . ARG A 1 70 ? 4.068 -3.091 7.582 1.00 72.19 70 ARG A CA 1
ATOM 602 C C . ARG A 1 70 ? 4.630 -1.676 7.579 1.00 72.19 70 ARG A C 1
ATOM 604 O O . ARG A 1 70 ? 5.666 -1.475 8.200 1.00 72.19 70 ARG A O 1
ATOM 611 N N . GLU A 1 71 ? 3.996 -0.720 6.902 1.00 71.50 71 GLU A N 1
ATOM 612 C CA . GLU A 1 71 ? 4.362 0.696 7.029 1.00 71.50 71 GLU A CA 1
ATOM 613 C C . GLU A 1 71 ? 4.121 1.189 8.461 1.00 71.50 71 GLU A C 1
ATOM 615 O O . GLU A 1 71 ? 5.030 1.762 9.057 1.00 71.50 71 GLU A O 1
ATOM 620 N N . TRP A 1 72 ? 2.980 0.846 9.066 1.00 71.75 72 TRP A N 1
ATOM 621 C CA . TRP A 1 72 ? 2.704 1.143 10.479 1.00 71.75 72 TRP A CA 1
ATOM 622 C C . TRP A 1 72 ? 3.693 0.458 11.432 1.00 71.75 72 TRP A C 1
ATOM 624 O O . TRP A 1 72 ? 4.194 1.085 12.365 1.00 71.75 72 TRP A O 1
ATOM 634 N N . GLU A 1 73 ? 4.032 -0.811 11.183 1.00 76.50 73 GLU A N 1
ATOM 635 C CA . GLU A 1 73 ? 5.047 -1.519 11.977 1.00 76.50 73 GLU A CA 1
ATOM 636 C C . GLU A 1 73 ? 6.432 -0.865 11.880 1.00 76.50 73 GLU A C 1
ATOM 638 O O . GLU A 1 73 ? 7.145 -0.803 12.882 1.00 76.50 73 GLU A O 1
ATOM 643 N N . ASP A 1 74 ? 6.817 -0.372 10.698 1.00 75.12 74 ASP A N 1
ATOM 644 C CA . ASP A 1 74 ? 8.082 0.343 10.498 1.00 75.12 74 ASP A CA 1
ATOM 645 C C . ASP A 1 74 ? 8.099 1.693 11.254 1.00 75.12 74 ASP A C 1
ATOM 647 O O . ASP A 1 74 ? 9.166 2.144 11.673 1.00 75.12 74 ASP A O 1
ATOM 651 N N . GLU A 1 75 ? 6.934 2.297 11.512 1.00 79.56 75 GLU A N 1
ATOM 652 C CA . GLU A 1 75 ? 6.755 3.467 12.392 1.00 79.56 75 GLU A CA 1
ATOM 653 C C . GLU A 1 75 ? 6.663 3.102 13.888 1.00 79.56 75 GLU A C 1
ATOM 655 O O . GLU A 1 75 ? 6.499 3.965 14.752 1.00 79.56 75 GLU A O 1
ATOM 660 N N . GLY A 1 76 ? 6.818 1.817 14.221 1.00 80.12 76 GLY A N 1
ATOM 661 C CA . GLY A 1 76 ? 6.755 1.303 15.587 1.00 80.12 76 GLY A CA 1
ATOM 662 C C . GLY A 1 76 ? 5.332 1.114 16.111 1.00 80.12 76 GLY A C 1
ATOM 663 O O . GLY A 1 76 ? 5.152 0.879 17.308 1.00 80.12 76 GLY A O 1
ATOM 664 N N . ILE A 1 77 ? 4.324 1.198 15.241 1.00 78.12 77 ILE A N 1
ATOM 665 C CA . ILE A 1 77 ? 2.918 1.035 15.597 1.00 78.12 77 ILE A CA 1
ATOM 666 C C . ILE A 1 77 ? 2.537 -0.440 15.402 1.00 78.12 77 ILE A C 1
ATOM 668 O O . ILE A 1 77 ? 2.590 -0.963 14.287 1.00 78.12 77 ILE A O 1
ATOM 672 N N . PRO A 1 78 ? 2.169 -1.164 16.474 1.00 71.44 78 PRO A N 1
ATOM 673 C CA . PRO A 1 78 ? 1.838 -2.580 16.368 1.00 71.44 78 PRO A CA 1
ATOM 674 C C . PRO A 1 78 ? 0.578 -2.802 15.524 1.00 71.44 78 PRO A C 1
ATOM 676 O O . PRO A 1 78 ? -0.404 -2.081 15.689 1.00 71.44 78 PRO A O 1
ATOM 679 N N . ARG A 1 79 ? 0.532 -3.885 14.730 1.00 67.19 79 ARG A N 1
ATOM 680 C CA . ARG A 1 79 ? -0.674 -4.286 13.966 1.00 67.19 79 ARG A CA 1
ATOM 681 C C . ARG A 1 79 ? -1.939 -4.354 14.823 1.00 67.19 79 ARG A C 1
ATOM 683 O O . ARG A 1 79 ? -3.029 -4.066 14.345 1.00 67.19 79 ARG A O 1
ATOM 690 N N . SER A 1 80 ? -1.807 -4.725 16.098 1.00 64.31 80 SER A N 1
ATOM 691 C CA . SER A 1 80 ? -2.935 -4.785 17.032 1.00 64.31 80 SER A CA 1
ATOM 692 C C . SER A 1 80 ? -3.598 -3.428 17.26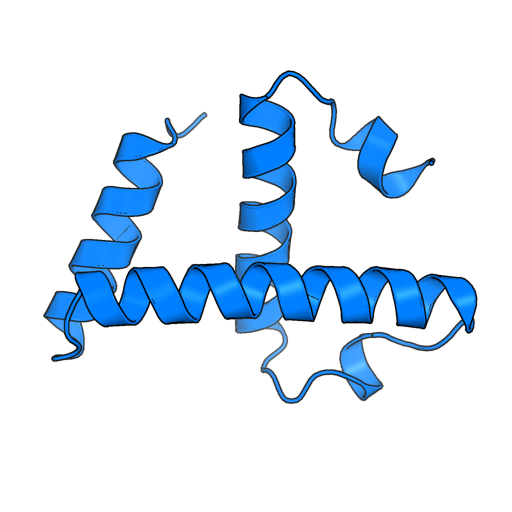5 1.00 64.31 80 SER A C 1
ATOM 694 O O . SER A 1 80 ? -4.756 -3.408 17.656 1.00 64.31 80 SER A O 1
ATOM 696 N N . TYR A 1 81 ? -2.891 -2.317 17.058 1.00 61.03 81 TYR A N 1
ATOM 697 C CA . TYR A 1 81 ? -3.454 -0.973 17.153 1.00 61.03 81 TYR A CA 1
ATOM 698 C C . TYR A 1 81 ? -4.306 -0.624 15.925 1.00 61.03 81 TYR A C 1
ATOM 700 O O . TYR A 1 81 ? -5.344 0.001 16.070 1.00 61.03 81 TYR A O 1
ATOM 708 N N . VAL A 1 82 ? -3.917 -1.106 14.741 1.00 60.78 82 VAL A N 1
ATOM 709 C CA . VAL A 1 82 ? -4.651 -0.893 13.482 1.00 60.78 82 VAL A CA 1
ATOM 710 C C . VAL A 1 82 ? -5.972 -1.678 13.458 1.00 60.78 82 VAL A C 1
ATOM 712 O O . VAL A 1 82 ? -6.980 -1.176 12.980 1.00 60.78 82 VAL A O 1
ATOM 715 N N . TYR A 1 83 ? -5.994 -2.892 14.021 1.00 55.44 83 TYR A N 1
ATOM 716 C CA . TYR A 1 83 ? -7.192 -3.749 14.018 1.00 55.44 83 TYR A CA 1
ATOM 717 C C . TYR A 1 83 ? -8.109 -3.617 15.245 1.00 55.44 83 TYR A C 1
ATOM 719 O O . TYR A 1 83 ? -9.261 -4.032 15.167 1.00 55.44 83 TYR A O 1
ATOM 727 N N . ASN A 1 84 ? -7.620 -3.100 16.381 1.00 55.84 84 ASN A N 1
ATOM 728 C CA . ASN A 1 84 ? -8.412 -2.961 17.619 1.00 55.84 84 ASN A CA 1
ATOM 729 C C . ASN A 1 84 ? -8.666 -1.495 18.025 1.00 55.84 84 ASN A C 1
ATOM 731 O O . ASN A 1 84 ? -9.089 -1.256 19.159 1.00 55.84 84 ASN A O 1
ATOM 735 N N . GLY A 1 85 ? -8.330 -0.543 17.150 1.00 50.34 85 GLY A N 1
ATOM 736 C CA . GLY A 1 85 ? -8.582 0.891 17.313 1.00 50.34 85 GLY A CA 1
ATOM 737 C C . GLY A 1 85 ? -9.949 1.298 16.792 1.00 50.34 85 GLY A C 1
ATOM 738 O O . GLY A 1 85 ? -10.355 0.753 15.740 1.00 50.34 85 GLY A O 1
#

Organism: NCBI:txid144539